Protein AF-A0AAW5EKY3-F1 (afdb_monomer_lite)

Radius of gyration: 16.78 Å; chains: 1; bounding box: 43×30×41 Å

Secondary structure (DSSP, 8-state):
-HHHHHHHHHHHHH-SS----EEEEEE-SS----HHHHHHHHHTT-EEEEEE--HHHHHHHHPPTT--HHHHHHHHHHHHHHHHHHHTT-S-------HHHHHHHHHHHHHHH-------SS---

Sequence (125 aa):
SLALAHLLKRMQAHAPFKFELEAATLSYGMGEDYSGLHAHCEEHGIKHSVIDSNIYEVSGDTIRQNSSFCSYFSRMRRGALYTYALEKGFNKLAIAHHLDDAAESFFMNFIHNGALRTLAPIYQS

InterPro domains:
  IPR011063 tRNA(Ile)-lysidine/2-thiocytidine synthase, N-terminal [PF01171] (1-122)
  IPR014729 Rossmann-like alpha/beta/alpha sandwich fold [G3DSA:3.40.50.620] (1-125)

Structure (mmCIF, N/CA/C/O backbone):
data_AF-A0AAW5EKY3-F1
#
_entry.id   AF-A0AAW5EKY3-F1
#
loop_
_atom_site.group_PDB
_atom_site.id
_atom_site.type_symbol
_atom_site.label_atom_id
_atom_site.label_alt_id
_atom_site.label_comp_id
_atom_site.label_asym_id
_atom_site.label_entity_id
_atom_site.label_seq_id
_atom_site.pdbx_PDB_ins_code
_atom_site.Cartn_x
_atom_site.Cartn_y
_atom_site.Cartn_z
_atom_site.occupancy
_atom_site.B_iso_or_equiv
_atom_site.auth_seq_id
_atom_site.auth_comp_id
_atom_site.auth_asym_id
_atom_site.auth_atom_id
_atom_site.pdbx_PDB_model_num
ATOM 1 N N . SER A 1 1 ? -0.471 -5.599 0.311 1.00 87.62 1 SER A N 1
ATOM 2 C CA . SER A 1 1 ? -0.160 -6.616 1.340 1.00 87.62 1 SER A CA 1
ATOM 3 C C . SER A 1 1 ? -1.458 -7.122 1.930 1.00 87.62 1 SER A C 1
ATOM 5 O O . SER A 1 1 ? -2.206 -6.323 2.486 1.00 87.62 1 SER A O 1
ATOM 7 N N . LEU A 1 2 ? -1.738 -8.420 1.786 1.00 91.88 2 LEU A N 1
ATOM 8 C CA . LEU A 1 2 ? -2.960 -9.033 2.313 1.00 91.88 2 LEU A CA 1
ATOM 9 C C . LEU A 1 2 ? -2.985 -9.026 3.847 1.00 91.88 2 LEU A C 1
ATOM 11 O O . LEU A 1 2 ? -3.999 -8.665 4.432 1.00 91.88 2 LEU A O 1
ATOM 15 N N . ALA A 1 3 ? -1.860 -9.326 4.502 1.00 93.31 3 ALA A N 1
ATOM 16 C CA . ALA A 1 3 ? -1.783 -9.359 5.963 1.00 93.31 3 ALA A CA 1
ATOM 17 C C . ALA A 1 3 ? -2.181 -8.016 6.601 1.00 93.31 3 ALA A C 1
ATOM 19 O O . ALA A 1 3 ? -3.008 -7.983 7.511 1.00 93.31 3 ALA A O 1
ATOM 20 N N . LEU A 1 4 ? -1.651 -6.900 6.085 1.00 93.94 4 LEU A N 1
ATOM 21 C CA . LEU A 1 4 ? -2.003 -5.567 6.581 1.00 93.94 4 LEU A CA 1
ATOM 22 C C . LEU A 1 4 ? -3.482 -5.235 6.333 1.00 93.94 4 LEU A C 1
ATOM 24 O O . LEU A 1 4 ? -4.144 -4.724 7.232 1.00 93.94 4 LEU A O 1
ATOM 28 N N . ALA A 1 5 ? -4.008 -5.542 5.142 1.00 94.88 5 ALA A N 1
ATOM 29 C CA . ALA A 1 5 ? -5.411 -5.291 4.809 1.00 94.88 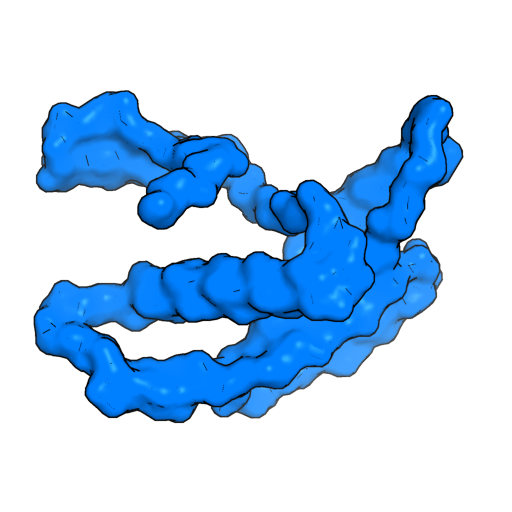5 ALA A CA 1
ATOM 30 C C . ALA A 1 5 ? -6.364 -6.047 5.752 1.00 94.88 5 ALA A C 1
ATOM 32 O O . ALA A 1 5 ? -7.298 -5.458 6.294 1.00 94.88 5 ALA A O 1
ATOM 33 N N . HIS A 1 6 ? -6.078 -7.322 6.021 1.00 96.00 6 HIS A N 1
ATOM 34 C CA . HIS A 1 6 ? -6.835 -8.152 6.960 1.00 96.00 6 HIS A CA 1
ATOM 35 C C . HIS A 1 6 ? -6.736 -7.653 8.401 1.00 96.00 6 HIS A C 1
ATOM 37 O O . HIS A 1 6 ? -7.746 -7.569 9.102 1.00 96.00 6 HIS A O 1
ATOM 43 N N . LEU A 1 7 ? -5.538 -7.261 8.842 1.00 95.00 7 LEU A N 1
ATOM 44 C CA . LEU A 1 7 ? -5.337 -6.696 10.174 1.00 95.00 7 LEU A CA 1
ATOM 45 C C . LEU A 1 7 ? -6.139 -5.402 10.361 1.00 95.00 7 LEU A C 1
ATOM 47 O O . LEU A 1 7 ? -6.843 -5.258 11.359 1.00 95.00 7 LEU A O 1
ATOM 51 N N . LEU A 1 8 ? -6.081 -4.482 9.394 1.00 95.00 8 LEU A N 1
ATOM 52 C CA . LEU A 1 8 ? -6.840 -3.232 9.438 1.00 95.00 8 LEU A CA 1
ATOM 53 C C . LEU A 1 8 ? -8.346 -3.483 9.362 1.00 95.00 8 LEU A C 1
ATOM 55 O O . LEU A 1 8 ? -9.100 -2.823 10.074 1.00 95.00 8 LEU A O 1
ATOM 59 N N . LYS A 1 9 ? -8.793 -4.465 8.570 1.00 95.94 9 LYS A N 1
ATOM 60 C CA . LYS A 1 9 ? -10.204 -4.862 8.519 1.00 95.94 9 LYS A CA 1
ATOM 61 C C . LYS A 1 9 ? -10.683 -5.404 9.864 1.00 95.94 9 LYS A C 1
ATOM 63 O O . LYS A 1 9 ? -11.749 -5.023 10.340 1.00 95.94 9 LYS A O 1
ATOM 68 N N . ARG A 1 10 ? -9.877 -6.242 10.520 1.00 95.62 10 ARG A N 1
ATOM 69 C CA . ARG A 1 10 ? -10.164 -6.727 11.875 1.00 95.62 10 ARG A CA 1
ATOM 70 C C . ARG A 1 10 ? -10.175 -5.584 12.888 1.00 95.62 10 ARG A C 1
ATOM 72 O O . ARG A 1 10 ? -11.054 -5.544 13.747 1.00 95.62 10 ARG A O 1
ATOM 79 N N . MET A 1 11 ? -9.229 -4.654 12.780 1.00 94.94 11 MET A N 1
ATOM 80 C CA . MET A 1 11 ? -9.159 -3.470 13.634 1.00 94.94 11 MET A CA 1
ATOM 81 C C . MET A 1 11 ? -10.387 -2.574 13.448 1.00 94.94 11 MET A C 1
ATOM 83 O O . MET A 1 11 ? -10.925 -2.102 14.440 1.00 94.94 11 MET A O 1
ATOM 87 N N . GLN A 1 12 ? -10.892 -2.410 12.221 1.00 94.62 12 GLN A N 1
ATOM 88 C CA . GLN A 1 12 ? -12.114 -1.649 11.928 1.00 94.62 12 GLN A CA 1
ATOM 89 C C . GLN A 1 12 ? -13.319 -2.147 12.737 1.00 94.62 12 GLN A C 1
ATOM 91 O O . GLN A 1 12 ? -14.140 -1.340 13.161 1.00 94.62 12 GLN A O 1
ATOM 96 N N . ALA A 1 13 ? -13.400 -3.454 13.004 1.00 92.38 13 ALA A N 1
ATOM 97 C CA . ALA A 1 13 ? -14.476 -4.048 13.796 1.00 92.38 13 ALA A CA 1
ATOM 98 C C . ALA A 1 13 ? -14.338 -3.837 15.319 1.00 92.38 13 ALA A C 1
ATOM 100 O O . ALA A 1 13 ? -15.321 -3.990 16.036 1.00 92.38 13 ALA A O 1
ATOM 101 N N . HIS A 1 14 ? -13.142 -3.509 15.819 1.00 95.12 14 HIS A N 1
ATOM 102 C CA . HIS A 1 14 ? -12.849 -3.416 17.260 1.00 95.12 14 HIS A CA 1
ATOM 103 C C . HIS A 1 14 ? -12.399 -2.020 17.710 1.00 95.12 14 HIS A C 1
ATOM 105 O O . HIS A 1 14 ? -12.285 -1.768 18.909 1.00 95.12 14 HIS A O 1
ATOM 111 N N . ALA A 1 15 ? -12.086 -1.124 16.775 1.00 94.25 15 ALA A N 1
ATOM 112 C CA . ALA A 1 15 ? -11.575 0.198 17.088 1.00 94.25 15 ALA A CA 1
ATOM 113 C C . ALA A 1 15 ? -12.634 1.033 17.833 1.00 94.25 15 ALA A C 1
ATOM 115 O O . ALA A 1 15 ? -13.813 0.995 17.478 1.00 94.25 15 ALA A O 1
ATOM 116 N N . PRO A 1 16 ? -12.229 1.862 18.813 1.00 94.94 16 PRO A N 1
ATOM 117 C CA . PRO A 1 16 ? -13.142 2.759 19.523 1.00 94.94 16 PRO A CA 1
ATOM 118 C C . PRO A 1 16 ? -13.589 3.964 18.671 1.00 94.94 16 PRO A C 1
ATOM 120 O O . PRO A 1 16 ? -14.273 4.856 19.164 1.00 94.94 16 PRO A O 1
ATOM 123 N N . PHE A 1 17 ? -13.191 4.015 17.397 1.00 93.31 17 PHE A N 1
ATOM 124 C CA . PHE A 1 17 ? -13.522 5.058 16.433 1.00 93.31 17 PHE A CA 1
ATOM 125 C C . PHE A 1 17 ? -13.861 4.438 15.074 1.00 93.31 17 PHE A C 1
ATOM 127 O O . PHE A 1 17 ? -13.401 3.347 14.737 1.00 93.31 17 PHE A O 1
ATOM 134 N N . LYS A 1 18 ? -14.652 5.154 14.270 1.00 94.12 18 LYS A N 1
ATOM 135 C CA . LYS A 1 18 ? -15.013 4.732 12.912 1.00 94.12 18 LYS A CA 1
ATOM 136 C C . LYS A 1 18 ? -13.988 5.245 11.911 1.00 94.12 18 LYS A C 1
ATOM 138 O O . LYS A 1 18 ? -13.569 6.397 11.991 1.00 94.12 18 LYS A O 1
ATOM 143 N N . PHE A 1 19 ? -13.625 4.404 10.954 1.00 95.25 19 PHE A N 1
ATOM 144 C CA . PHE A 1 19 ? -12.808 4.792 9.811 1.00 95.25 19 PHE A CA 1
ATOM 145 C C . PHE A 1 19 ? -13.186 3.963 8.588 1.00 95.25 19 PHE A C 1
ATOM 147 O O . PHE A 1 19 ? -13.627 2.816 8.712 1.00 95.25 19 PHE A O 1
ATOM 154 N N . GLU A 1 20 ? -13.003 4.544 7.409 1.00 95.06 20 GLU A N 1
ATOM 155 C CA . GLU A 1 20 ? -13.130 3.840 6.139 1.00 95.06 20 GLU A CA 1
ATOM 156 C C . GLU A 1 20 ? -11.810 3.157 5.785 1.00 95.06 20 GLU A C 1
ATOM 158 O O . GLU A 1 20 ? -10.728 3.654 6.101 1.00 95.06 20 GLU A O 1
ATOM 163 N N . LEU A 1 21 ? -11.907 1.995 5.146 1.00 95.44 21 LEU A N 1
ATOM 164 C CA . LEU A 1 21 ? -10.758 1.204 4.734 1.00 95.44 21 LEU A CA 1
ATOM 165 C C . LEU A 1 21 ? -10.928 0.812 3.274 1.00 95.44 21 LEU A C 1
ATOM 167 O O . LEU A 1 21 ? -11.937 0.215 2.899 1.00 95.44 21 LEU A O 1
ATOM 171 N N . GLU A 1 22 ? -9.899 1.094 2.490 1.00 96.62 22 GLU A N 1
ATOM 172 C CA . GLU A 1 22 ? -9.777 0.650 1.113 1.00 96.62 22 GLU A CA 1
ATOM 173 C C . GLU A 1 22 ? -8.361 0.118 0.893 1.00 96.62 22 GLU A C 1
ATOM 175 O O . GLU A 1 22 ? -7.373 0.773 1.229 1.00 96.62 22 GLU A O 1
ATOM 180 N N . ALA A 1 23 ? -8.262 -1.096 0.363 1.00 96.56 23 ALA A N 1
ATOM 181 C CA . ALA A 1 23 ? -7.014 -1.641 -0.130 1.00 96.56 23 ALA A CA 1
ATOM 182 C C . ALA A 1 23 ? -6.773 -1.111 -1.548 1.00 96.56 23 ALA A C 1
ATOM 184 O O . ALA A 1 23 ? -7.666 -1.147 -2.390 1.00 96.56 23 ALA A O 1
ATOM 185 N N . ALA A 1 24 ? -5.558 -0.653 -1.825 1.00 95.56 24 ALA A N 1
ATOM 186 C CA . ALA A 1 24 ? -5.175 -0.169 -3.143 1.00 95.56 24 ALA A CA 1
ATOM 187 C C . ALA A 1 24 ? -3.998 -0.980 -3.689 1.00 95.56 24 ALA A C 1
ATOM 189 O O . ALA A 1 24 ? -3.000 -1.189 -2.989 1.00 95.56 24 ALA A O 1
ATOM 190 N N . THR A 1 25 ? -4.111 -1.402 -4.944 1.00 94.88 25 THR A N 1
ATOM 191 C CA . THR A 1 25 ? -3.040 -2.046 -5.707 1.00 94.88 25 THR A CA 1
ATOM 192 C C . THR A 1 25 ? -2.681 -1.162 -6.887 1.00 94.88 25 THR A C 1
ATOM 194 O O . THR A 1 25 ? -3.564 -0.691 -7.587 1.00 94.88 25 THR A O 1
ATOM 197 N N . LEU A 1 26 ? -1.391 -0.925 -7.109 1.00 93.81 26 LEU A N 1
ATOM 198 C CA . LEU A 1 26 ? -0.914 -0.169 -8.263 1.00 93.81 26 LEU A CA 1
ATOM 199 C C . LEU A 1 26 ? -0.506 -1.143 -9.370 1.00 93.81 26 LEU A C 1
ATOM 201 O O . LEU A 1 26 ? 0.399 -1.948 -9.148 1.00 93.81 26 LEU A O 1
ATOM 205 N N . SER A 1 27 ? -1.155 -1.037 -10.526 1.00 93.38 27 SER A N 1
ATOM 206 C CA . SER A 1 27 ? -0.759 -1.714 -11.761 1.00 93.38 27 SER A CA 1
ATOM 207 C C . SER A 1 27 ? 0.409 -0.968 -12.389 1.00 93.38 27 SER A C 1
ATOM 209 O O . SER A 1 27 ? 0.346 0.257 -12.523 1.00 93.38 27 SER A O 1
ATOM 211 N N . TYR A 1 28 ? 1.486 -1.664 -12.759 1.00 89.12 28 TYR A N 1
ATOM 212 C CA . TYR A 1 28 ? 2.628 -1.023 -13.416 1.00 89.12 28 TYR A CA 1
ATOM 213 C C . TYR A 1 28 ? 2.477 -0.894 -14.928 1.00 89.12 28 TYR A C 1
ATOM 215 O O . TYR A 1 28 ? 3.294 -0.202 -15.540 1.00 89.12 28 TYR A O 1
ATOM 223 N N . GLY A 1 29 ? 1.465 -1.541 -15.512 1.00 86.00 29 GLY A N 1
ATOM 224 C CA . GLY A 1 29 ? 1.298 -1.614 -16.961 1.00 86.00 29 GLY A CA 1
ATOM 225 C C . GLY A 1 29 ? 2.170 -2.699 -17.598 1.00 86.00 29 GLY A C 1
ATOM 226 O O . GLY A 1 29 ? 2.576 -2.561 -18.746 1.00 86.00 29 GLY A O 1
ATOM 227 N N . MET A 1 30 ? 2.482 -3.773 -16.864 1.00 86.38 30 MET A N 1
ATOM 228 C CA . MET A 1 30 ? 3.215 -4.942 -17.376 1.00 86.38 30 MET A CA 1
ATOM 229 C C . MET A 1 30 ? 2.282 -6.083 -17.815 1.00 86.38 30 MET A C 1
ATOM 231 O O . MET A 1 30 ? 2.755 -7.161 -18.171 1.00 86.38 30 MET A O 1
ATOM 235 N N . GLY A 1 31 ? 0.964 -5.862 -17.783 1.00 86.19 31 GLY A N 1
ATOM 236 C CA . GLY A 1 31 ? -0.041 -6.892 -18.058 1.00 86.19 31 GLY A CA 1
ATOM 237 C C . GLY A 1 31 ? -0.337 -7.775 -16.845 1.00 86.19 31 GLY A C 1
ATOM 238 O O . GLY A 1 31 ? -0.631 -8.958 -17.002 1.00 86.19 31 GLY A O 1
ATOM 239 N N . GLU A 1 32 ? -0.216 -7.228 -15.634 1.00 90.56 32 GLU A N 1
ATOM 240 C CA . GLU A 1 32 ? -0.542 -7.944 -14.404 1.00 90.56 32 GLU A CA 1
ATOM 241 C C . GLU A 1 32 ? -2.046 -8.227 -1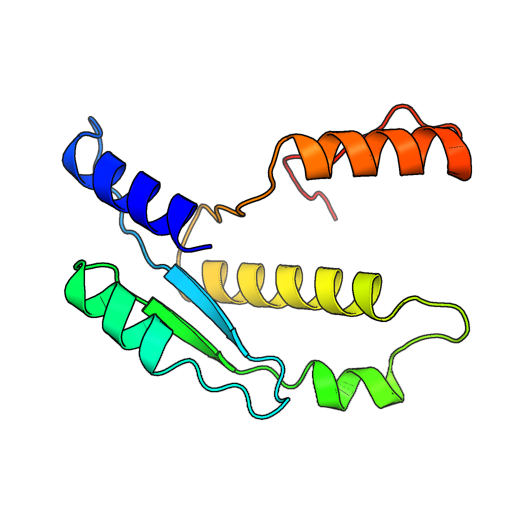4.280 1.00 90.56 32 GLU A C 1
ATOM 243 O O . GLU A 1 32 ? -2.880 -7.362 -14.544 1.00 90.56 32 GLU A O 1
ATOM 248 N N . ASP A 1 33 ? -2.393 -9.425 -13.804 1.00 92.88 33 ASP A N 1
ATOM 249 C CA . ASP A 1 33 ? -3.770 -9.784 -13.466 1.00 92.88 33 ASP A CA 1
ATOM 250 C C . ASP A 1 33 ? -3.990 -9.721 -11.947 1.00 92.88 33 ASP A C 1
ATOM 252 O O . ASP A 1 33 ? -3.374 -10.457 -11.171 1.00 92.88 33 ASP A O 1
ATOM 256 N N . TYR A 1 34 ? -4.894 -8.836 -11.523 1.00 94.75 34 TYR A N 1
ATOM 257 C CA . TYR A 1 34 ? -5.286 -8.651 -10.124 1.00 94.75 34 TYR A CA 1
ATOM 258 C C . TYR A 1 34 ? -6.681 -9.195 -9.810 1.00 94.75 34 TYR A C 1
ATOM 260 O O . TYR A 1 34 ? -7.170 -8.981 -8.700 1.00 94.75 34 TYR A O 1
ATOM 268 N N . SER A 1 35 ? -7.327 -9.894 -10.746 1.00 94.31 35 SER A N 1
ATOM 269 C CA . SER A 1 35 ? -8.684 -10.426 -10.583 1.00 94.31 35 SER A CA 1
ATOM 270 C C . SER A 1 35 ? -8.816 -11.293 -9.328 1.00 94.31 35 SER A C 1
ATOM 272 O O . SER A 1 35 ? -9.685 -11.042 -8.496 1.00 94.31 35 SER A O 1
ATOM 274 N N . GLY A 1 36 ? -7.890 -12.234 -9.117 1.00 95.94 36 GLY A N 1
ATOM 275 C CA . GLY A 1 36 ? -7.870 -13.085 -7.923 1.00 95.94 36 GLY A CA 1
ATOM 276 C C . GLY A 1 36 ? -7.654 -12.302 -6.624 1.00 95.94 36 GLY A C 1
ATOM 277 O O . GLY A 1 36 ? -8.290 -12.586 -5.612 1.00 95.94 36 GLY A O 1
ATOM 278 N N . LEU A 1 37 ? -6.806 -11.268 -6.650 1.00 95.12 37 LEU A N 1
ATOM 279 C CA . LEU A 1 37 ? -6.592 -10.391 -5.495 1.00 95.12 37 LEU A CA 1
ATOM 280 C C . LEU A 1 37 ? -7.844 -9.565 -5.175 1.00 95.12 37 LEU A C 1
ATOM 282 O O . LEU A 1 37 ? -8.180 -9.378 -4.006 1.00 95.12 37 LEU A O 1
ATOM 286 N N . HIS A 1 38 ? -8.526 -9.064 -6.204 1.00 96.00 38 HIS A N 1
ATOM 287 C CA . HIS A 1 38 ? -9.766 -8.319 -6.047 1.00 96.00 38 HIS A CA 1
ATOM 288 C C . HIS A 1 38 ? -10.879 -9.208 -5.490 1.00 96.00 38 HIS A C 1
ATOM 290 O O . HIS A 1 38 ? -11.461 -8.846 -4.471 1.00 96.00 38 HIS A O 1
ATOM 296 N N . ALA A 1 39 ? -11.068 -10.404 -6.055 1.00 97.38 39 ALA A N 1
ATOM 297 C CA . ALA A 1 39 ? -12.031 -11.385 -5.562 1.00 97.38 39 ALA A CA 1
ATOM 298 C C . ALA A 1 39 ? -11.775 -11.762 -4.091 1.00 97.38 39 ALA A C 1
ATOM 300 O O . ALA A 1 39 ? -12.703 -11.761 -3.286 1.00 97.38 39 ALA A O 1
ATOM 301 N N . HIS A 1 40 ? -10.512 -11.993 -3.708 1.00 97.69 40 HIS A N 1
ATOM 302 C CA . HIS A 1 40 ? -10.136 -12.268 -2.314 1.00 97.69 40 HIS A CA 1
ATOM 303 C C . HIS A 1 40 ? -10.531 -11.121 -1.376 1.00 97.69 40 HIS A C 1
ATOM 305 O O . HIS A 1 40 ? -11.070 -11.332 -0.292 1.00 97.69 40 HIS A O 1
ATOM 311 N N . CYS A 1 41 ? -10.253 -9.878 -1.766 1.00 97.44 41 CYS A N 1
ATOM 312 C CA . CYS A 1 41 ? -10.629 -8.718 -0.963 1.00 97.44 41 CYS A CA 1
ATOM 313 C C . CYS A 1 41 ? -12.155 -8.586 -0.827 1.00 97.44 41 CYS A C 1
ATOM 315 O O . CYS A 1 41 ? -12.637 -8.350 0.284 1.00 97.44 41 CYS A O 1
ATOM 317 N N . GLU A 1 42 ? -12.908 -8.782 -1.914 1.00 96.25 42 GLU A N 1
ATOM 318 C CA . GLU A 1 42 ? -14.374 -8.747 -1.902 1.00 96.25 42 GLU A CA 1
ATOM 319 C C . GLU A 1 42 ? -14.976 -9.829 -0.999 1.00 96.25 42 GLU A C 1
ATOM 321 O O . GLU A 1 42 ? -15.828 -9.511 -0.167 1.00 96.25 42 GLU A O 1
ATOM 326 N N . GLU A 1 43 ? -14.481 -11.070 -1.081 1.00 97.81 43 GLU A N 1
ATOM 327 C CA . GLU A 1 43 ? -14.908 -12.191 -0.227 1.00 97.81 43 GLU A CA 1
ATOM 328 C C . GLU A 1 43 ? -14.789 -11.849 1.268 1.00 97.81 43 GLU A C 1
ATOM 330 O O . GLU A 1 43 ? -15.641 -12.206 2.083 1.00 97.81 43 GLU A O 1
ATOM 335 N N . HIS A 1 44 ? -13.759 -11.086 1.636 1.00 96.81 44 HIS A N 1
ATOM 336 C CA . HIS A 1 44 ? -13.505 -10.668 3.012 1.00 96.81 44 HIS A CA 1
ATOM 337 C C . HIS A 1 44 ? -14.083 -9.287 3.373 1.00 96.81 44 HIS A C 1
ATOM 339 O O . HIS A 1 44 ? -13.788 -8.742 4.445 1.00 96.81 44 HIS A O 1
ATOM 345 N N . GLY A 1 45 ? -14.915 -8.699 2.508 1.00 96.31 45 GLY A N 1
ATOM 346 C CA . GLY A 1 45 ? -15.550 -7.400 2.742 1.00 96.31 45 GLY A CA 1
ATOM 347 C C . GLY A 1 45 ? -14.547 -6.246 2.849 1.00 96.31 45 GLY A C 1
ATOM 348 O O . GLY A 1 45 ? -14.761 -5.289 3.608 1.00 96.31 45 GLY A O 1
ATOM 349 N N . ILE A 1 46 ? -13.422 -6.358 2.146 1.00 97.50 46 ILE A N 1
ATOM 350 C CA . ILE A 1 46 ? -12.385 -5.338 2.026 1.00 97.50 46 ILE A CA 1
ATOM 351 C C . ILE A 1 46 ? -12.570 -4.674 0.664 1.00 97.50 46 ILE A C 1
ATOM 353 O O . ILE A 1 46 ? -12.352 -5.295 -0.372 1.00 97.50 46 ILE A O 1
ATOM 357 N N . LYS A 1 47 ? -12.949 -3.393 0.653 1.00 97.00 47 LYS A N 1
ATOM 358 C CA . LYS A 1 47 ? -13.013 -2.617 -0.589 1.00 97.00 47 LYS A CA 1
ATOM 359 C C . LYS A 1 47 ? -11.621 -2.585 -1.223 1.00 97.00 47 LYS A C 1
ATOM 361 O O . LYS A 1 47 ? -10.663 -2.231 -0.534 1.00 97.00 47 LYS A O 1
ATOM 366 N N . HIS A 1 48 ? -11.505 -2.952 -2.496 1.00 97.44 48 HIS A N 1
ATOM 367 C CA . HIS A 1 48 ? -10.226 -3.022 -3.197 1.00 97.44 48 HIS A CA 1
ATOM 368 C C . HIS A 1 48 ? -10.278 -2.296 -4.538 1.00 97.44 48 HIS A C 1
ATOM 370 O O . HIS A 1 48 ? -11.160 -2.563 -5.350 1.00 97.44 48 HIS A O 1
ATOM 376 N N . SER A 1 49 ? -9.301 -1.428 -4.780 1.00 96.06 49 SER A N 1
ATOM 377 C CA . SER A 1 49 ? -9.157 -0.675 -6.025 1.00 96.06 49 SER A CA 1
ATOM 378 C C . SER A 1 49 ? -7.817 -0.989 -6.679 1.00 96.06 49 SER A C 1
ATOM 380 O O . SER A 1 49 ? -6.780 -1.017 -6.010 1.00 96.06 49 SER A O 1
ATOM 382 N N . VAL A 1 50 ? -7.838 -1.196 -7.993 1.00 94.88 50 VAL A N 1
ATOM 383 C CA . VAL A 1 50 ? -6.629 -1.254 -8.817 1.00 94.88 50 VAL A CA 1
ATOM 384 C C . VAL A 1 50 ? -6.443 0.122 -9.447 1.00 94.88 50 VAL A C 1
ATOM 386 O O . VAL A 1 50 ? -7.371 0.671 -10.033 1.00 94.88 50 VAL A O 1
ATOM 389 N N . ILE A 1 51 ? -5.266 0.702 -9.255 1.00 94.12 51 ILE A N 1
ATOM 390 C CA . ILE A 1 51 ? -4.873 2.001 -9.786 1.00 94.12 51 ILE A CA 1
ATOM 391 C C . ILE A 1 51 ? -4.012 1.726 -11.008 1.00 94.12 51 ILE A C 1
ATOM 393 O O . ILE A 1 51 ? -2.914 1.178 -10.877 1.00 94.12 51 ILE A O 1
ATOM 397 N N . ASP A 1 52 ? -4.502 2.108 -12.178 1.00 91.31 52 ASP A N 1
ATOM 398 C CA . ASP A 1 52 ? -3.736 1.986 -13.409 1.00 91.31 52 ASP A CA 1
ATOM 399 C C . ASP A 1 52 ? -2.639 3.047 -13.470 1.00 91.31 52 ASP A C 1
ATOM 401 O O . ASP A 1 52 ? -2.846 4.217 -13.141 1.00 91.31 52 ASP A O 1
ATOM 405 N N . SER A 1 53 ? -1.444 2.631 -13.885 1.00 88.31 53 SER A N 1
ATOM 406 C CA . SER A 1 53 ? -0.326 3.534 -14.122 1.00 88.31 53 SER A CA 1
ATOM 407 C C . SER A 1 53 ? 0.468 3.100 -15.346 1.00 88.31 53 SER A C 1
ATOM 409 O O . SER A 1 53 ? 0.508 1.925 -15.694 1.00 88.31 53 SER A O 1
ATOM 411 N N . ASN A 1 54 ? 1.148 4.058 -15.968 1.00 86.62 54 ASN A N 1
ATOM 412 C CA . ASN A 1 54 ? 2.070 3.845 -17.084 1.00 86.62 54 ASN A CA 1
ATOM 413 C C . ASN A 1 54 ? 3.540 3.837 -16.624 1.00 86.62 54 ASN A C 1
ATOM 415 O O . ASN A 1 54 ? 4.444 4.180 -17.384 1.00 86.62 54 ASN A O 1
ATOM 419 N N . ILE A 1 55 ? 3.803 3.488 -15.357 1.00 87.50 55 ILE A N 1
ATOM 420 C CA . ILE A 1 55 ? 5.148 3.569 -14.764 1.00 87.50 55 ILE A CA 1
ATOM 421 C C . ILE A 1 55 ? 6.150 2.705 -15.532 1.00 87.50 55 ILE A C 1
ATOM 423 O O . ILE A 1 55 ? 7.294 3.127 -15.697 1.00 87.50 55 ILE A O 1
ATOM 427 N N . TYR A 1 56 ? 5.744 1.517 -15.990 1.00 86.00 56 TYR A N 1
ATOM 428 C CA . TYR A 1 56 ? 6.620 0.643 -16.765 1.00 86.00 56 TYR A CA 1
ATOM 429 C C . TYR A 1 56 ? 7.032 1.281 -18.095 1.00 86.00 56 TYR A C 1
ATOM 431 O O . TYR A 1 56 ? 8.225 1.362 -18.381 1.00 86.00 56 TYR A O 1
ATOM 439 N N . GLU A 1 57 ? 6.075 1.811 -18.855 1.00 84.88 57 GLU A N 1
ATOM 440 C CA . GLU A 1 57 ? 6.328 2.476 -20.140 1.00 84.88 57 GLU A CA 1
ATOM 441 C C . GLU A 1 57 ? 7.259 3.682 -19.969 1.00 84.88 57 GLU A C 1
ATOM 443 O O . GLU A 1 57 ? 8.304 3.774 -20.608 1.00 84.88 57 GLU A O 1
ATOM 448 N N . VAL A 1 58 ? 6.939 4.561 -19.015 1.00 85.06 58 VAL A N 1
ATOM 449 C CA . VAL A 1 58 ? 7.710 5.783 -18.739 1.00 85.06 58 VAL A CA 1
ATOM 450 C C . VAL A 1 58 ? 9.115 5.462 -18.209 1.00 85.06 58 VAL A C 1
ATOM 452 O O . VAL A 1 58 ? 10.044 6.262 -18.360 1.00 85.06 58 VAL A O 1
ATOM 455 N N . SER A 1 59 ? 9.323 4.286 -17.608 1.00 83.56 59 SER A N 1
ATOM 456 C CA . SER A 1 59 ? 10.630 3.897 -17.073 1.00 83.56 59 SER A CA 1
ATOM 457 C C . SER A 1 59 ? 11.718 3.790 -18.149 1.00 83.56 59 SER A C 1
ATOM 459 O O . SER A 1 59 ? 12.868 4.123 -17.856 1.00 83.56 59 SER A O 1
ATOM 461 N N . GLY A 1 60 ? 11.360 3.407 -19.383 1.00 79.31 60 GLY A N 1
ATOM 462 C CA . GLY A 1 60 ? 12.299 3.286 -20.503 1.00 79.31 60 GLY A CA 1
ATOM 463 C C . GLY A 1 60 ? 12.953 4.615 -20.889 1.00 79.31 60 GLY A C 1
ATOM 464 O O . GLY A 1 60 ? 14.146 4.646 -21.185 1.00 79.31 60 GLY A O 1
ATOM 465 N N . ASP A 1 61 ? 12.203 5.713 -20.786 1.00 78.69 61 ASP A N 1
ATOM 466 C CA . ASP A 1 61 ? 12.656 7.043 -21.207 1.00 78.69 61 ASP A CA 1
ATOM 467 C C . ASP A 1 61 ? 13.234 7.881 -20.056 1.00 78.69 61 ASP A C 1
ATOM 469 O O . ASP A 1 61 ? 14.006 8.816 -20.273 1.00 78.69 61 ASP A O 1
ATOM 473 N N . THR A 1 62 ? 12.860 7.569 -18.811 1.00 79.25 62 THR A N 1
ATOM 474 C CA . THR A 1 62 ? 13.073 8.481 -17.670 1.00 79.25 62 THR A CA 1
ATOM 475 C C . THR A 1 62 ? 14.128 7.998 -16.675 1.00 79.25 62 THR A C 1
ATOM 477 O O . THR A 1 62 ? 14.588 8.770 -15.823 1.00 79.25 62 THR A O 1
ATOM 480 N N . ILE A 1 63 ? 14.525 6.723 -16.729 1.00 79.69 63 ILE A N 1
ATOM 481 C CA . ILE A 1 63 ? 15.557 6.200 -15.832 1.00 79.69 63 ILE A CA 1
ATOM 482 C C . ILE A 1 63 ? 16.921 6.762 -16.239 1.00 79.69 63 ILE A C 1
ATOM 484 O O . ILE A 1 63 ? 17.423 6.549 -17.339 1.00 79.69 63 ILE A O 1
ATOM 488 N N . ARG A 1 64 ? 17.550 7.490 -15.310 1.00 77.00 64 ARG A N 1
ATOM 489 C CA . ARG A 1 64 ? 18.902 8.029 -15.499 1.00 77.00 64 ARG A CA 1
ATOM 490 C C . ARG A 1 64 ? 19.914 6.891 -15.615 1.00 77.00 64 ARG A C 1
ATOM 492 O O . ARG A 1 64 ? 19.816 5.903 -14.884 1.00 77.00 64 ARG A O 1
ATOM 499 N N . GLN A 1 65 ? 20.943 7.085 -16.443 1.00 71.81 65 GLN A N 1
ATOM 500 C CA . GLN A 1 65 ? 22.110 6.201 -16.450 1.00 71.81 65 GLN A CA 1
ATOM 501 C C . GLN A 1 65 ? 22.663 6.055 -15.021 1.00 71.81 65 GLN A C 1
ATOM 503 O O . GLN A 1 65 ? 22.812 7.044 -14.302 1.00 71.81 65 GLN A O 1
ATOM 508 N N . ASN A 1 66 ? 22.933 4.811 -14.614 1.00 71.00 66 ASN A N 1
ATOM 509 C CA . ASN A 1 66 ? 23.371 4.409 -13.268 1.00 71.00 66 ASN A CA 1
ATOM 510 C C . ASN A 1 66 ? 22.319 4.520 -12.142 1.00 71.00 66 ASN A C 1
ATOM 512 O O . ASN A 1 66 ? 22.673 4.444 -10.967 1.00 71.00 66 ASN A O 1
ATOM 516 N N . SER A 1 67 ? 21.027 4.673 -12.458 1.00 71.19 67 SER A N 1
ATOM 517 C CA . SER A 1 67 ? 19.940 4.575 -11.471 1.00 71.19 67 SER A CA 1
ATOM 518 C C . SER A 1 67 ? 19.330 3.170 -11.441 1.00 71.19 67 SER A C 1
ATOM 520 O O . SER A 1 67 ? 19.252 2.499 -12.467 1.00 71.19 67 SER A O 1
ATOM 522 N N . SER A 1 68 ? 18.883 2.707 -10.267 1.00 81.62 68 SER A N 1
ATOM 523 C CA . SER A 1 68 ? 18.253 1.388 -10.151 1.00 81.62 68 SER A CA 1
ATOM 524 C C . SER A 1 68 ? 16.761 1.448 -10.478 1.00 81.62 68 SER A C 1
ATOM 526 O O . SER A 1 68 ? 16.030 2.295 -9.952 1.00 81.62 68 SER A O 1
ATOM 528 N N . PHE A 1 69 ? 16.292 0.487 -11.277 1.00 80.62 69 PHE A N 1
ATOM 529 C CA . PHE A 1 69 ? 14.869 0.289 -11.566 1.00 80.62 69 PHE A CA 1
ATOM 530 C C . PHE A 1 69 ? 14.050 0.176 -10.273 1.00 80.62 69 PHE A C 1
ATOM 532 O O . PHE A 1 69 ? 13.056 0.875 -10.104 1.00 80.62 69 PHE A O 1
ATOM 539 N N . CYS A 1 70 ? 14.517 -0.601 -9.293 1.00 81.69 70 CYS A N 1
ATOM 540 C CA . CYS A 1 70 ? 13.830 -0.746 -8.007 1.00 81.69 70 CYS A CA 1
ATOM 541 C C . CYS A 1 70 ? 13.606 0.607 -7.297 1.00 81.69 70 CYS A C 1
ATOM 543 O O . CYS A 1 70 ? 12.496 0.903 -6.846 1.00 81.69 70 CYS A O 1
ATOM 545 N N . SER A 1 71 ? 14.622 1.480 -7.261 1.00 81.06 71 SER A N 1
ATOM 546 C CA . SER A 1 71 ? 14.495 2.803 -6.632 1.00 81.06 71 SER A CA 1
ATOM 547 C C . SER A 1 71 ? 13.496 3.711 -7.360 1.00 81.06 71 SER A C 1
ATOM 549 O O . SER A 1 71 ? 12.724 4.424 -6.711 1.00 81.06 71 SER A O 1
ATOM 551 N N . TYR A 1 72 ? 13.471 3.653 -8.696 1.00 85.56 72 TYR A N 1
ATOM 552 C CA . TYR A 1 72 ? 12.539 4.408 -9.528 1.00 85.56 72 TYR A CA 1
ATOM 553 C C . TYR A 1 72 ? 11.095 3.943 -9.305 1.00 85.56 72 TYR A C 1
ATOM 555 O O . TYR A 1 72 ? 10.246 4.745 -8.914 1.00 85.56 72 TYR A O 1
ATOM 563 N N . PHE A 1 73 ? 10.834 2.641 -9.439 1.00 87.38 73 PHE A N 1
ATOM 564 C CA . PHE A 1 73 ? 9.504 2.055 -9.259 1.00 87.38 73 PHE A CA 1
ATOM 565 C C . PHE A 1 73 ? 8.980 2.267 -7.832 1.00 87.38 73 PHE A C 1
ATOM 567 O O . PHE A 1 73 ? 7.792 2.528 -7.648 1.00 87.38 73 PHE A O 1
ATOM 574 N N . SER A 1 74 ? 9.854 2.222 -6.819 1.00 85.50 74 SER A N 1
ATOM 575 C CA . SER A 1 74 ? 9.505 2.529 -5.425 1.00 85.50 74 SER A CA 1
ATOM 576 C C . SER A 1 74 ? 9.067 3.988 -5.241 1.00 85.50 74 SER A C 1
ATOM 578 O O . SER A 1 74 ? 8.070 4.263 -4.568 1.00 85.50 74 SER A O 1
ATOM 580 N N . ARG A 1 75 ? 9.777 4.943 -5.863 1.00 85.31 75 ARG A N 1
ATOM 581 C CA . ARG A 1 75 ? 9.423 6.372 -5.824 1.00 85.31 75 ARG A CA 1
ATOM 582 C C . ARG A 1 75 ? 8.102 6.642 -6.540 1.00 85.31 75 ARG A C 1
ATOM 584 O O . ARG A 1 75 ? 7.227 7.273 -5.953 1.00 85.31 75 ARG A O 1
ATOM 591 N N . MET A 1 76 ? 7.951 6.128 -7.759 1.00 90.06 76 MET A N 1
ATOM 592 C CA . MET A 1 76 ? 6.741 6.311 -8.561 1.00 90.06 76 MET A CA 1
ATOM 593 C C . MET A 1 76 ? 5.521 5.665 -7.895 1.00 90.06 76 MET A C 1
ATOM 595 O O . MET A 1 76 ? 4.473 6.299 -7.812 1.00 90.06 76 MET A O 1
ATOM 599 N N . ARG A 1 77 ? 5.678 4.464 -7.311 1.00 90.38 77 ARG A N 1
ATOM 600 C CA . ARG A 1 77 ? 4.612 3.791 -6.550 1.00 90.38 77 ARG A CA 1
ATOM 601 C C . ARG A 1 77 ? 4.101 4.654 -5.405 1.00 90.38 77 ARG A C 1
ATOM 603 O O . ARG A 1 77 ? 2.896 4.808 -5.246 1.00 90.38 77 ARG A O 1
ATOM 610 N N . ARG A 1 78 ? 5.011 5.211 -4.599 1.00 89.62 78 ARG A N 1
ATOM 611 C CA . ARG A 1 78 ? 4.626 6.088 -3.484 1.00 89.62 78 ARG A CA 1
ATOM 612 C C . ARG A 1 78 ? 3.896 7.335 -3.975 1.00 89.62 78 ARG A C 1
ATOM 614 O O . ARG A 1 78 ? 2.862 7.661 -3.407 1.00 89.62 78 ARG A O 1
ATOM 621 N N . GLY A 1 79 ? 4.397 7.977 -5.033 1.00 90.25 79 GLY A N 1
ATOM 622 C CA . GLY A 1 79 ? 3.749 9.143 -5.638 1.00 90.25 79 GLY A CA 1
ATOM 623 C C . GLY A 1 79 ? 2.315 8.847 -6.080 1.00 90.25 79 GLY A C 1
ATOM 624 O O . GLY A 1 79 ? 1.395 9.527 -5.641 1.00 90.25 79 GLY A O 1
ATOM 625 N N . ALA A 1 80 ? 2.114 7.778 -6.856 1.00 92.62 80 ALA A N 1
ATOM 626 C CA . ALA A 1 80 ? 0.789 7.373 -7.327 1.00 92.62 80 ALA A CA 1
ATOM 627 C C . ALA A 1 80 ? -0.181 7.065 -6.172 1.00 92.62 80 ALA A C 1
ATOM 629 O O . ALA A 1 80 ? -1.321 7.524 -6.182 1.00 92.62 80 ALA A O 1
ATOM 630 N N . LEU A 1 81 ? 0.276 6.347 -5.139 1.00 92.19 81 LEU A N 1
ATOM 631 C CA . LEU A 1 81 ? -0.550 6.045 -3.965 1.00 92.19 81 LEU A CA 1
ATOM 632 C C . LEU A 1 81 ? -0.901 7.297 -3.149 1.00 92.19 81 LEU A C 1
ATOM 634 O O . LEU A 1 81 ? -2.001 7.376 -2.610 1.00 92.19 81 LEU A O 1
ATOM 638 N N . TYR A 1 82 ? 0.012 8.266 -3.043 1.00 92.25 82 TYR A N 1
ATOM 639 C CA . TYR A 1 82 ? -0.253 9.532 -2.354 1.00 92.25 82 TYR A CA 1
ATOM 640 C C . TYR A 1 82 ? -1.287 10.363 -3.114 1.00 92.25 82 TYR A C 1
ATOM 642 O O . TYR A 1 82 ? -2.246 10.830 -2.504 1.00 92.25 82 TYR A O 1
ATOM 650 N N . THR A 1 83 ? -1.129 10.499 -4.433 1.00 93.44 83 THR A N 1
ATOM 651 C CA . THR A 1 83 ? -2.101 11.188 -5.292 1.00 93.44 83 THR A CA 1
ATOM 652 C C . THR A 1 83 ? -3.476 10.541 -5.179 1.00 93.44 83 THR A C 1
ATOM 654 O O . THR A 1 83 ? -4.443 11.228 -4.865 1.00 93.44 8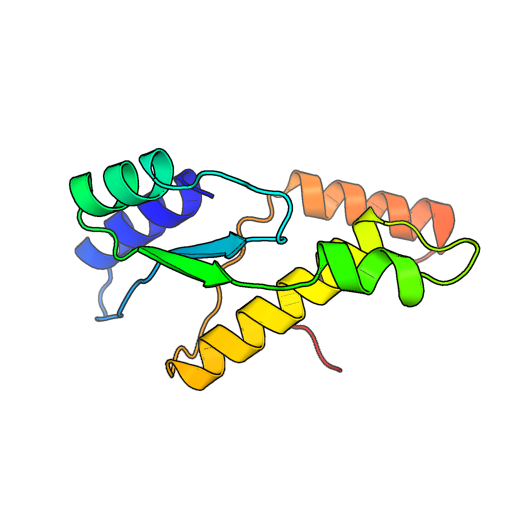3 THR A O 1
ATOM 657 N N . TYR A 1 84 ? -3.550 9.215 -5.311 1.00 94.69 84 TYR A N 1
ATOM 658 C CA . TYR A 1 84 ? -4.803 8.478 -5.173 1.00 94.69 84 TYR A CA 1
ATOM 659 C C . TYR A 1 84 ? -5.466 8.691 -3.806 1.00 94.69 84 TYR A C 1
ATOM 661 O O . TYR A 1 84 ? -6.671 8.932 -3.720 1.00 94.69 84 TYR A O 1
ATOM 669 N N . ALA A 1 85 ? -4.680 8.631 -2.725 1.00 93.38 85 ALA A N 1
ATOM 670 C CA . ALA A 1 85 ? -5.184 8.865 -1.378 1.00 93.38 85 ALA A CA 1
ATOM 671 C C . ALA A 1 85 ? -5.794 10.269 -1.243 1.00 93.38 85 ALA A C 1
ATOM 673 O O . ALA A 1 85 ? -6.901 10.398 -0.727 1.00 93.38 85 ALA A O 1
ATOM 674 N N . LEU A 1 86 ? -5.115 11.299 -1.757 1.00 94.12 86 LEU A N 1
ATOM 675 C CA . LEU A 1 86 ? -5.604 12.679 -1.734 1.00 94.12 86 LEU A CA 1
ATOM 676 C C . LEU A 1 86 ? -6.879 12.860 -2.569 1.00 94.12 86 LEU A C 1
ATOM 678 O O . LEU A 1 86 ? -7.845 13.437 -2.076 1.00 94.12 86 LEU A O 1
ATOM 682 N N . GLU A 1 87 ? -6.914 12.332 -3.794 1.00 95.50 87 GLU A N 1
ATOM 683 C CA . GLU A 1 87 ? -8.069 12.427 -4.701 1.00 95.50 87 GLU A CA 1
ATOM 684 C C . GLU A 1 87 ? -9.325 11.752 -4.138 1.00 95.50 87 GLU A C 1
ATOM 686 O O . GLU A 1 87 ? -10.441 12.229 -4.341 1.00 95.50 87 GLU A O 1
ATOM 691 N N . LYS A 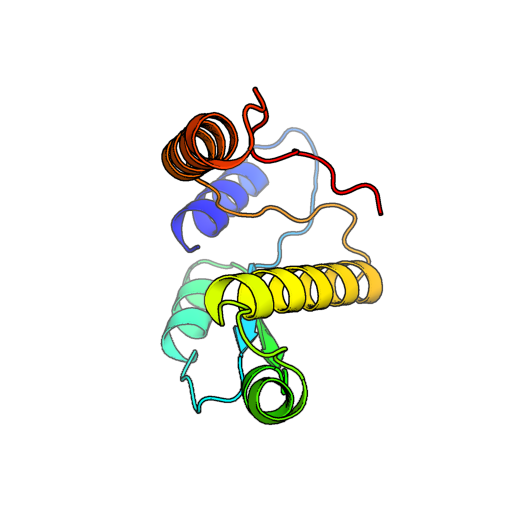1 88 ? -9.154 10.647 -3.405 1.00 94.88 88 LYS A N 1
ATOM 692 C CA . LYS A 1 88 ? -10.248 9.925 -2.741 1.00 94.88 88 LYS A CA 1
ATOM 693 C C . LYS A 1 88 ? -10.565 10.445 -1.336 1.00 94.88 88 LYS A C 1
ATOM 695 O O . LYS A 1 88 ? -11.476 9.924 -0.699 1.00 94.88 88 LYS A O 1
ATOM 700 N N . GLY A 1 89 ? -9.845 11.456 -0.848 1.00 95.19 89 GLY A N 1
ATOM 701 C CA . GLY A 1 89 ? -10.068 12.046 0.474 1.00 95.19 89 GLY A CA 1
ATOM 702 C C . GLY A 1 89 ? -9.556 11.205 1.651 1.00 95.19 89 GLY A C 1
ATOM 703 O O . GLY A 1 89 ? -9.935 11.457 2.796 1.00 95.19 89 GLY A O 1
ATOM 704 N N . PHE A 1 90 ? -8.680 10.225 1.413 1.00 94.56 90 PHE A N 1
ATOM 705 C CA . PHE A 1 90 ? -8.001 9.495 2.480 1.00 94.56 90 PHE A CA 1
ATOM 706 C C . PHE A 1 90 ? -6.937 10.374 3.144 1.00 94.56 90 PHE A C 1
ATOM 708 O O . PHE A 1 90 ? -6.099 10.995 2.495 1.00 94.56 90 PHE A O 1
ATOM 715 N N . ASN A 1 91 ? -6.925 10.377 4.475 1.00 91.56 91 ASN A N 1
ATOM 716 C CA . ASN A 1 91 ? -6.000 11.180 5.283 1.00 91.56 91 ASN A CA 1
ATOM 717 C C . ASN A 1 91 ? -4.851 10.361 5.905 1.00 91.56 91 ASN A C 1
ATOM 719 O O . ASN A 1 91 ? -3.994 10.922 6.597 1.00 91.56 91 ASN A O 1
ATOM 723 N N . LYS A 1 92 ? -4.837 9.039 5.684 1.00 91.50 92 LYS A N 1
ATOM 724 C CA . LYS A 1 92 ? -3.796 8.099 6.118 1.00 91.50 92 LYS A CA 1
ATOM 725 C C . LYS A 1 92 ? -3.546 7.075 5.017 1.00 91.50 92 LYS A C 1
ATOM 727 O O . LYS A 1 92 ? -4.489 6.492 4.495 1.00 91.50 92 LYS A O 1
ATOM 732 N N . LEU A 1 93 ? -2.273 6.811 4.731 1.00 90.75 93 LEU A N 1
ATOM 733 C CA . LEU A 1 93 ? -1.848 5.700 3.888 1.00 90.75 93 LEU A CA 1
ATOM 734 C C . LEU A 1 93 ? -1.007 4.737 4.725 1.00 90.75 93 LEU A C 1
ATOM 736 O O . LEU A 1 93 ? 0.045 5.113 5.240 1.00 90.75 93 LEU A O 1
ATOM 740 N N . ALA A 1 94 ? -1.471 3.497 4.854 1.00 90.50 94 ALA A N 1
ATOM 741 C CA . ALA A 1 94 ? -0.734 2.441 5.531 1.00 90.50 94 ALA A CA 1
ATOM 742 C C . ALA A 1 94 ? 0.067 1.630 4.503 1.00 90.50 94 ALA A C 1
ATOM 744 O O . ALA A 1 94 ? -0.498 1.085 3.556 1.00 90.50 94 ALA A O 1
ATOM 745 N N . ILE A 1 95 ? 1.382 1.539 4.697 1.00 85.06 95 ILE A N 1
ATOM 746 C CA . ILE A 1 95 ? 2.279 0.756 3.842 1.00 85.06 95 ILE A CA 1
ATOM 747 C C . ILE A 1 95 ? 2.849 -0.380 4.688 1.00 85.06 95 ILE A C 1
ATOM 749 O O . ILE A 1 95 ? 3.311 -0.156 5.804 1.00 85.06 95 ILE A O 1
ATOM 753 N N . ALA A 1 96 ? 2.793 -1.605 4.169 1.00 80.56 96 ALA A N 1
ATOM 754 C CA . ALA A 1 96 ? 3.238 -2.805 4.873 1.00 80.56 96 ALA A CA 1
ATOM 755 C C . ALA A 1 96 ? 4.761 -2.977 4.800 1.00 80.56 96 ALA A C 1
ATOM 757 O O . ALA A 1 96 ? 5.234 -3.943 4.211 1.00 80.56 96 ALA A O 1
ATOM 758 N N . HIS A 1 97 ? 5.513 -2.025 5.352 1.00 78.56 97 HIS A N 1
ATOM 759 C CA . HIS A 1 97 ? 6.935 -2.240 5.600 1.00 78.56 97 HIS A CA 1
ATOM 760 C C . HIS A 1 97 ? 7.096 -3.086 6.863 1.00 78.56 97 HIS A C 1
ATOM 762 O O . HIS A 1 97 ? 6.488 -2.797 7.898 1.00 78.56 97 HIS A O 1
ATOM 768 N N . HIS A 1 98 ? 7.895 -4.137 6.765 1.00 72.56 98 HIS A N 1
ATOM 769 C CA . HIS A 1 98 ? 8.265 -4.988 7.882 1.00 72.56 98 HIS A CA 1
ATOM 770 C C . HIS A 1 98 ? 9.462 -4.393 8.637 1.00 72.56 98 HIS A C 1
ATOM 772 O O . HIS A 1 98 ? 10.171 -3.518 8.137 1.00 72.56 98 HIS A O 1
ATOM 778 N N . LEU A 1 99 ? 9.690 -4.865 9.866 1.00 66.88 99 LEU A N 1
ATOM 779 C CA . LEU A 1 99 ? 10.858 -4.469 10.659 1.00 66.88 99 LEU A CA 1
ATOM 780 C C . LEU A 1 99 ? 12.169 -4.759 9.911 1.00 66.88 99 LEU A C 1
ATOM 782 O O . LEU A 1 99 ? 13.101 -3.959 9.973 1.00 66.88 99 LEU A O 1
ATOM 786 N N . ASP A 1 100 ? 12.203 -5.858 9.161 1.00 60.25 100 ASP A N 1
ATOM 787 C CA . ASP A 1 100 ? 13.360 -6.258 8.363 1.00 60.25 100 ASP A CA 1
ATOM 788 C C . ASP A 1 100 ? 13.684 -5.225 7.273 1.00 60.25 100 ASP A C 1
ATOM 790 O O . ASP A 1 100 ? 14.850 -4.875 7.108 1.00 60.25 100 ASP A O 1
ATOM 794 N N . ASP A 1 101 ? 12.673 -4.621 6.631 1.00 76.75 101 ASP A N 1
ATOM 795 C CA . ASP A 1 101 ? 12.872 -3.551 5.638 1.00 76.75 101 ASP A CA 1
ATOM 796 C C . ASP A 1 101 ? 13.534 -2.309 6.270 1.00 76.75 101 ASP A C 1
ATOM 798 O O . ASP A 1 101 ? 14.350 -1.614 5.651 1.00 76.75 101 ASP A O 1
ATOM 802 N N . ALA A 1 102 ? 13.182 -2.006 7.526 1.00 71.19 102 ALA A N 1
ATOM 803 C CA . ALA A 1 102 ? 13.769 -0.902 8.280 1.00 71.19 102 ALA A CA 1
ATOM 804 C C . ALA A 1 102 ? 15.213 -1.207 8.713 1.00 71.19 102 ALA A C 1
ATOM 806 O O . ALA A 1 102 ? 16.064 -0.310 8.678 1.00 71.19 102 ALA A O 1
ATOM 807 N N . ALA A 1 103 ? 15.496 -2.456 9.090 1.00 74.31 103 ALA A N 1
ATOM 808 C CA . ALA A 1 103 ? 16.838 -2.920 9.425 1.00 74.31 103 ALA A CA 1
ATOM 809 C C . ALA A 1 103 ? 17.751 -2.923 8.189 1.00 74.31 103 ALA A C 1
ATOM 811 O O . ALA A 1 103 ? 18.843 -2.360 8.238 1.00 74.31 103 ALA A O 1
ATOM 812 N N . GLU A 1 104 ? 17.285 -3.460 7.060 1.00 79.25 104 GLU A N 1
ATOM 813 C CA . GLU A 1 104 ? 18.004 -3.435 5.783 1.00 79.25 104 GLU A CA 1
ATOM 814 C C . GLU A 1 104 ? 18.317 -1.993 5.367 1.00 79.25 104 GLU A C 1
ATOM 816 O O . GLU A 1 104 ? 19.470 -1.649 5.102 1.00 79.25 104 GLU A O 1
ATOM 821 N N . SER A 1 105 ? 17.317 -1.107 5.421 1.00 79.25 105 SER A N 1
ATOM 822 C CA . SER A 1 105 ? 17.502 0.318 5.122 1.00 79.25 105 SER A CA 1
ATOM 823 C C . SER A 1 105 ? 18.521 0.985 6.050 1.00 79.25 105 SER A C 1
ATOM 825 O O . SER A 1 105 ? 19.286 1.845 5.610 1.00 79.25 105 SER A O 1
ATOM 827 N N . PHE A 1 106 ? 18.544 0.611 7.331 1.00 81.81 106 PHE A N 1
ATOM 828 C CA . PHE A 1 106 ? 19.522 1.122 8.287 1.00 81.81 106 PHE A CA 1
ATOM 829 C C . PHE A 1 106 ? 20.945 0.681 7.931 1.00 81.81 106 PHE A C 1
ATOM 831 O O . PHE A 1 106 ? 21.832 1.528 7.836 1.00 81.81 106 PHE A O 1
ATOM 838 N N . PHE A 1 107 ? 21.162 -0.610 7.665 1.00 84.12 107 PHE A N 1
ATOM 839 C CA . PHE A 1 107 ? 22.485 -1.117 7.295 1.00 84.12 107 PHE A CA 1
ATOM 840 C C . PHE A 1 107 ? 22.970 -0.557 5.959 1.00 84.12 107 PHE A C 1
ATOM 842 O O . PHE A 1 107 ? 24.132 -0.170 5.857 1.00 84.12 107 PHE A O 1
ATOM 849 N N . MET A 1 108 ? 22.087 -0.412 4.968 1.00 82.56 108 MET A N 1
ATOM 850 C CA . MET A 1 108 ? 22.430 0.225 3.694 1.00 82.56 108 MET A CA 1
ATOM 851 C C . MET A 1 108 ? 22.887 1.677 3.887 1.00 82.56 108 MET A C 1
ATOM 853 O O . MET A 1 108 ? 23.909 2.080 3.333 1.00 82.56 108 MET A O 1
ATOM 857 N N . ASN A 1 109 ? 22.180 2.463 4.708 1.00 80.75 109 ASN A N 1
ATOM 858 C CA . ASN A 1 109 ? 22.585 3.838 5.014 1.00 80.75 109 ASN A CA 1
ATOM 859 C C . ASN A 1 109 ? 23.875 3.907 5.836 1.00 80.75 109 ASN A C 1
ATOM 861 O O . ASN A 1 109 ? 24.704 4.785 5.594 1.00 80.75 109 ASN A O 1
ATOM 865 N N . PHE A 1 110 ? 24.070 2.991 6.779 1.00 84.62 110 PHE A N 1
ATOM 866 C CA . PHE A 1 110 ? 25.274 2.953 7.598 1.00 84.62 110 PHE A CA 1
ATOM 867 C C . PHE A 1 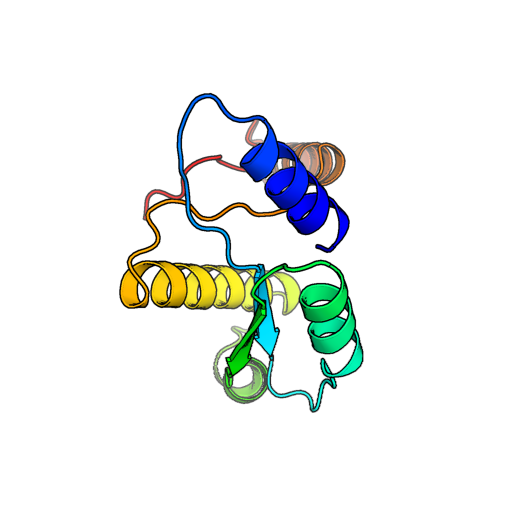110 ? 26.513 2.606 6.764 1.00 84.62 110 PHE A C 1
ATOM 869 O O . PHE A 1 110 ? 27.506 3.326 6.817 1.00 84.62 110 PHE A O 1
ATOM 876 N N . ILE A 1 111 ? 26.437 1.550 5.950 1.00 88.56 111 ILE A N 1
ATOM 877 C CA . ILE A 1 111 ? 27.573 1.023 5.183 1.00 88.56 111 ILE A CA 1
ATOM 878 C C . ILE A 1 111 ? 27.915 1.924 3.994 1.00 88.56 111 ILE A C 1
ATOM 880 O O . ILE A 1 111 ? 29.089 2.196 3.754 1.00 88.56 111 ILE A O 1
ATOM 884 N N . HIS A 1 112 ? 26.912 2.395 3.246 1.00 82.81 112 HIS A N 1
ATOM 885 C CA . HIS A 1 112 ? 27.155 3.120 1.994 1.00 82.81 112 HIS A CA 1
ATOM 886 C C . HIS A 1 112 ? 27.134 4.642 2.144 1.00 82.81 112 HIS A C 1
ATOM 888 O O . HIS A 1 112 ? 27.797 5.328 1.370 1.00 82.81 112 HIS A O 1
ATOM 894 N N . ASN A 1 113 ? 26.411 5.172 3.137 1.00 82.69 113 ASN A N 1
ATOM 895 C CA . ASN A 1 113 ? 26.238 6.618 3.317 1.00 82.69 113 ASN A CA 1
ATOM 896 C C . ASN A 1 113 ? 26.841 7.141 4.634 1.00 82.69 113 ASN A C 1
ATOM 898 O O . ASN A 1 113 ? 26.793 8.346 4.876 1.00 82.69 113 ASN A O 1
ATOM 902 N N . GLY A 1 114 ? 27.366 6.264 5.504 1.00 83.06 114 GLY A N 1
ATOM 903 C CA . GLY A 1 114 ? 27.889 6.640 6.824 1.00 83.06 114 GLY A CA 1
ATOM 904 C C . GLY A 1 114 ? 26.834 7.246 7.758 1.00 83.06 114 GLY A C 1
ATOM 905 O O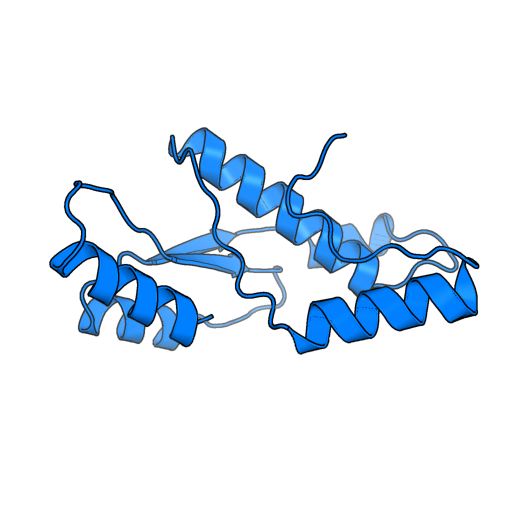 . GLY A 1 114 ? 27.179 7.965 8.694 1.00 83.06 114 GLY A O 1
ATOM 906 N N . ALA A 1 115 ? 25.545 7.009 7.492 1.00 84.44 115 ALA A N 1
ATOM 907 C CA . ALA A 1 115 ? 24.442 7.690 8.158 1.00 84.44 115 ALA A CA 1
ATOM 908 C C . ALA A 1 115 ? 23.618 6.727 9.021 1.00 84.44 115 ALA A C 1
ATOM 910 O O . ALA A 1 115 ? 23.119 5.711 8.542 1.00 84.44 115 ALA A O 1
ATOM 911 N N . LEU A 1 116 ? 23.386 7.097 10.282 1.00 83.44 116 LEU A N 1
ATOM 912 C CA . LEU A 1 116 ? 22.496 6.378 11.200 1.00 83.44 116 LEU A CA 1
ATOM 913 C C . LEU A 1 116 ? 21.031 6.767 10.940 1.00 83.44 116 LEU A C 1
ATOM 915 O O . LEU A 1 116 ? 20.402 7.464 11.733 1.00 83.44 116 LEU A O 1
ATOM 919 N N . ARG A 1 117 ? 20.499 6.375 9.777 1.00 80.94 117 ARG A N 1
ATOM 920 C CA . ARG A 1 117 ? 19.126 6.681 9.341 1.00 80.94 117 ARG A CA 1
ATOM 921 C C . ARG A 1 117 ? 18.420 5.419 8.853 1.00 80.94 117 ARG A C 1
ATOM 923 O O . ARG A 1 117 ? 19.042 4.549 8.258 1.00 80.94 117 ARG A O 1
ATOM 930 N N . THR A 1 118 ? 17.112 5.346 9.077 1.00 80.88 118 THR A N 1
ATOM 931 C CA . THR A 1 118 ? 16.230 4.269 8.592 1.00 80.88 118 THR A CA 1
ATOM 932 C C . THR A 1 118 ? 15.039 4.863 7.823 1.00 80.88 118 THR A C 1
ATOM 934 O O . THR A 1 118 ? 15.039 6.055 7.498 1.00 80.88 118 THR A O 1
ATOM 937 N N . LEU A 1 119 ? 14.034 4.043 7.508 1.00 73.94 119 LEU A N 1
ATOM 938 C CA . LEU A 1 119 ? 12.781 4.448 6.879 1.00 73.94 119 LEU A CA 1
ATOM 939 C C . LEU A 1 119 ? 12.112 5.558 7.703 1.00 73.94 119 LEU A C 1
ATOM 941 O O . LEU A 1 119 ? 11.695 5.346 8.841 1.00 73.94 119 LEU A O 1
ATOM 945 N N . ALA A 1 120 ? 12.007 6.755 7.125 1.00 67.50 120 ALA A N 1
ATOM 946 C CA . ALA A 1 120 ? 11.295 7.853 7.761 1.00 67.50 120 ALA A CA 1
ATOM 947 C C . ALA A 1 120 ? 9.782 7.548 7.767 1.00 67.50 120 ALA A C 1
ATOM 949 O O . ALA A 1 120 ? 9.226 7.254 6.706 1.00 67.50 120 ALA A O 1
ATOM 950 N N . PRO A 1 121 ? 9.091 7.646 8.920 1.00 62.78 121 PRO A N 1
ATOM 951 C CA . PRO A 1 121 ? 7.647 7.402 9.001 1.00 62.78 121 PRO A CA 1
ATOM 952 C C . PRO A 1 121 ? 6.823 8.502 8.314 1.00 62.78 121 PRO A C 1
ATOM 954 O O . PRO A 1 121 ? 5.642 8.312 8.039 1.00 62.78 121 PRO A O 1
ATOM 957 N N . ILE A 1 122 ? 7.445 9.653 8.039 1.00 60.62 122 ILE A N 1
ATOM 958 C CA . ILE A 1 122 ? 6.851 10.812 7.375 1.00 60.62 122 ILE A CA 1
ATOM 959 C C . ILE A 1 122 ? 7.792 11.223 6.242 1.00 60.62 122 ILE A C 1
ATOM 961 O O . ILE A 1 122 ? 8.978 11.462 6.477 1.00 60.62 122 ILE A O 1
ATOM 965 N N . TYR A 1 123 ? 7.267 11.309 5.021 1.00 54.22 123 TYR A N 1
ATOM 966 C CA . TYR A 1 123 ? 7.992 11.886 3.894 1.00 54.22 123 TYR A CA 1
ATOM 967 C C . TYR A 1 123 ? 7.768 13.402 3.890 1.00 54.22 123 TYR A C 1
ATOM 969 O O . TYR A 1 123 ? 6.645 13.858 3.686 1.00 54.22 123 TYR A O 1
ATOM 977 N N . GLN A 1 124 ? 8.821 14.171 4.161 1.00 51.22 124 GLN A N 1
ATOM 978 C CA . GLN A 1 124 ? 8.839 15.622 3.977 1.00 51.22 124 GLN A CA 1
ATOM 979 C C . GLN A 1 124 ? 9.631 15.894 2.694 1.00 51.22 124 GLN A C 1
ATOM 981 O O . GLN A 1 124 ? 10.815 15.557 2.638 1.00 51.22 124 GLN A O 1
ATOM 986 N N . SER A 1 125 ? 8.954 16.388 1.654 1.00 45.09 125 SER A N 1
ATOM 987 C CA . SER A 1 125 ? 9.584 16.855 0.411 1.00 45.09 125 SER A CA 1
ATOM 988 C C . SER A 1 125 ? 10.117 18.267 0.569 1.00 45.09 125 SER A C 1
ATOM 990 O O . SER A 1 125 ? 9.332 19.087 1.100 1.00 45.09 125 SER A O 1
#

Foldseek 3Di:
DVVVLVVVLVCCVVPPDHDDAAAEAEDCPPPDDCPVVCVVCVVVVHHYDYHYDPNVVVCVVPADVPHDPVVSCVVVVVVSVVVVCVVVVHPDDDDPDDPVQFVVQQVCCCVPVVDRDGDDPDDDD

pLDDT: mean 86.89, std 10.34, range [45.09, 97.81]

Organism: Campylobacter jejuni (NCBI:txid197)